Protein AF-A0A813H6W9-F1 (afdb_monomer)

pLDDT: mean 70.52, std 22.18, range [27.2, 98.0]

Structure (mmCIF, N/CA/C/O backbone):
data_AF-A0A813H6W9-F1
#
_entry.id   AF-A0A813H6W9-F1
#
loop_
_atom_site.group_PDB
_atom_site.id
_atom_site.type_symbol
_atom_site.label_atom_id
_atom_site.label_alt_id
_atom_site.label_comp_id
_atom_site.label_asym_id
_atom_site.label_entity_id
_atom_site.label_seq_id
_atom_site.pdbx_PDB_ins_code
_atom_site.Cartn_x
_atom_site.Cartn_y
_atom_site.Cartn_z
_atom_site.occupancy
_atom_site.B_iso_or_equiv
_atom_site.auth_seq_id
_atom_site.auth_comp_id
_atom_site.auth_asym_id
_atom_site.auth_atom_id
_atom_site.pdbx_PDB_model_num
ATOM 1 N N . MET A 1 1 ? -32.955 10.626 -37.057 1.00 53.78 1 MET A N 1
ATOM 2 C CA . MET A 1 1 ? -32.387 9.648 -36.099 1.00 53.78 1 MET A CA 1
ATOM 3 C C . MET A 1 1 ? -30.972 10.052 -35.644 1.00 53.78 1 MET A C 1
ATOM 5 O O . MET A 1 1 ? -30.089 9.213 -35.617 1.00 53.78 1 MET A O 1
ATOM 9 N N . ALA A 1 2 ? -30.735 11.324 -35.283 1.00 52.34 2 ALA A N 1
ATOM 10 C CA . ALA A 1 2 ? -29.393 11.828 -34.922 1.00 52.34 2 ALA A CA 1
ATOM 11 C C . ALA A 1 2 ? -29.284 12.352 -33.472 1.00 52.34 2 ALA A C 1
ATOM 13 O O . ALA A 1 2 ? -28.186 12.528 -32.961 1.00 52.34 2 ALA A O 1
ATOM 14 N N . GLN A 1 3 ? -30.414 12.547 -32.781 1.00 49.62 3 GLN A N 1
ATOM 15 C CA . GLN A 1 3 ? -30.449 13.150 -31.439 1.00 49.62 3 GLN A CA 1
ATOM 16 C C . GLN A 1 3 ? -30.154 12.157 -30.294 1.00 49.62 3 GLN A C 1
ATOM 18 O O . GLN A 1 3 ? -29.914 12.574 -29.169 1.00 49.62 3 GLN A O 1
ATOM 23 N N . GLN A 1 4 ? -30.198 10.847 -30.561 1.00 51.75 4 GLN A N 1
ATOM 24 C CA . GLN A 1 4 ? -30.126 9.792 -29.532 1.00 51.75 4 GLN A CA 1
ATOM 25 C C . GLN A 1 4 ? -28.698 9.260 -29.302 1.00 51.75 4 GLN A C 1
ATOM 27 O O . GLN A 1 4 ? -28.450 8.606 -28.299 1.00 51.75 4 GLN A O 1
ATOM 32 N N . VAL A 1 5 ? -27.749 9.561 -30.198 1.00 53.28 5 VAL A N 1
ATOM 33 C CA . VAL A 1 5 ? -26.360 9.058 -30.113 1.00 53.28 5 VAL A CA 1
ATOM 34 C C . VAL A 1 5 ? -25.465 9.988 -29.276 1.00 53.28 5 VAL A C 1
ATOM 36 O O . VAL A 1 5 ? -24.478 9.551 -28.689 1.00 53.28 5 VAL A O 1
ATOM 39 N N . LEU A 1 6 ? -25.829 11.273 -29.166 1.00 51.16 6 LEU A N 1
ATOM 40 C CA . LEU A 1 6 ? -25.035 12.276 -28.445 1.00 51.16 6 LEU A CA 1
ATOM 41 C C . LEU A 1 6 ? -25.165 12.164 -26.913 1.00 51.16 6 LEU A C 1
ATOM 43 O O . LEU A 1 6 ? -24.212 12.450 -26.193 1.00 51.16 6 LEU A O 1
ATOM 47 N N . ALA A 1 7 ? -26.317 11.711 -26.406 1.00 49.28 7 ALA A N 1
ATOM 48 C CA . ALA A 1 7 ? -26.580 11.613 -24.966 1.00 49.28 7 ALA A CA 1
ATOM 49 C C . ALA A 1 7 ? -25.835 10.444 -24.290 1.00 49.28 7 ALA A C 1
ATOM 51 O O . ALA A 1 7 ? -25.438 10.551 -23.131 1.00 49.28 7 ALA A O 1
ATOM 52 N N . THR A 1 8 ? -25.578 9.353 -25.017 1.00 50.06 8 THR A N 1
ATOM 53 C CA . THR A 1 8 ? -24.810 8.201 -24.514 1.00 50.06 8 THR A CA 1
ATOM 54 C C . THR A 1 8 ? -23.306 8.460 -24.450 1.00 50.06 8 THR A C 1
ATOM 56 O O . THR A 1 8 ? -22.623 7.843 -23.638 1.00 50.06 8 THR A O 1
ATOM 59 N N . LEU A 1 9 ? -22.782 9.393 -25.255 1.00 49.97 9 LEU A N 1
ATOM 60 C CA . LEU A 1 9 ? -21.361 9.754 -25.222 1.00 49.97 9 LEU A CA 1
ATOM 61 C C . LEU A 1 9 ? -21.025 10.647 -24.014 1.00 49.97 9 LEU A C 1
ATOM 63 O O . LEU A 1 9 ? -19.962 10.504 -23.421 1.00 49.97 9 LEU A O 1
ATOM 67 N N . ILE A 1 10 ? -21.947 11.530 -23.612 1.00 53.34 10 ILE A N 1
ATOM 68 C CA . ILE A 1 10 ? -21.742 12.477 -22.503 1.00 53.34 10 ILE A CA 1
ATOM 69 C C . ILE A 1 10 ? -21.843 11.779 -21.135 1.00 53.34 10 ILE A C 1
ATOM 71 O O . ILE A 1 10 ? -21.070 12.096 -20.236 1.00 53.34 10 ILE A O 1
ATOM 75 N N . LEU A 1 11 ? -22.712 10.772 -20.980 1.00 48.84 11 LEU A N 1
ATOM 76 C CA . LEU A 1 11 ? -22.833 10.027 -19.717 1.00 48.84 11 LEU A CA 1
ATOM 77 C C . LEU A 1 11 ? -21.626 9.104 -19.439 1.00 48.84 11 LEU A C 1
ATOM 79 O O . LEU A 1 11 ? -21.352 8.784 -18.286 1.00 48.84 11 LEU A O 1
ATOM 83 N N . ALA A 1 12 ? -20.865 8.718 -20.471 1.00 51.44 12 ALA A N 1
ATOM 84 C CA . ALA A 1 12 ? -19.649 7.909 -20.329 1.00 51.44 12 ALA A CA 1
ATOM 85 C C . ALA A 1 12 ? -18.413 8.723 -19.887 1.00 51.44 12 ALA A C 1
ATOM 87 O O . ALA A 1 12 ? -17.480 8.162 -19.317 1.00 51.44 12 ALA A O 1
ATOM 88 N N . LEU A 1 13 ? -18.408 10.044 -20.105 1.00 51.00 13 LEU A N 1
ATOM 89 C CA . LEU A 1 13 ? -17.307 10.944 -19.724 1.00 51.00 13 LEU A CA 1
ATOM 90 C C . LEU A 1 13 ? -17.347 11.376 -18.247 1.00 51.00 13 LEU A C 1
ATOM 92 O O . LEU A 1 13 ? -16.345 11.864 -17.731 1.00 51.00 13 LEU A O 1
ATOM 96 N N . CYS A 1 14 ? -18.471 11.176 -17.553 1.00 46.97 14 CYS A N 1
ATOM 97 C CA . CYS A 1 14 ? -18.624 11.533 -16.138 1.00 46.97 14 CYS A CA 1
ATOM 98 C C . CYS A 1 14 ? -18.367 10.364 -15.166 1.00 46.97 14 CYS A C 1
ATOM 100 O O . CYS A 1 14 ? -18.374 10.581 -13.957 1.00 46.97 14 CYS A O 1
ATOM 102 N N . LEU A 1 15 ? -18.148 9.137 -15.661 1.00 47.00 15 LEU A N 1
ATOM 103 C CA . LEU A 1 15 ? -18.024 7.924 -14.832 1.00 47.00 15 LEU A CA 1
ATOM 104 C C . LEU A 1 15 ? -16.578 7.495 -14.520 1.00 47.00 15 LEU A C 1
ATOM 106 O O . LEU A 1 15 ? -16.37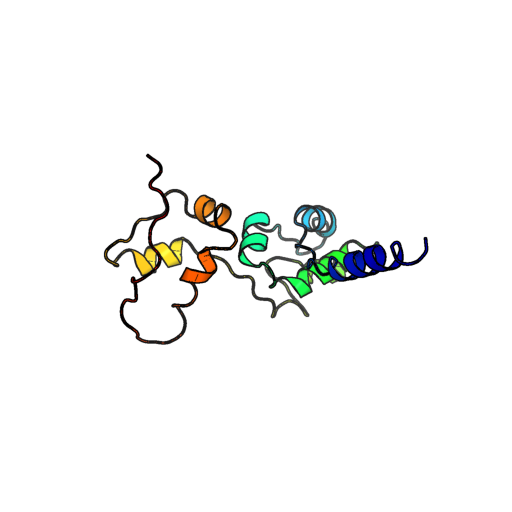5 6.508 -13.819 1.00 47.00 15 LEU A O 1
ATOM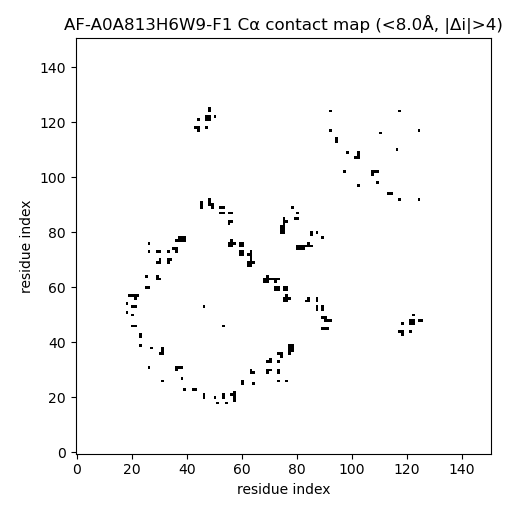 110 N N . SER A 1 16 ? -15.564 8.199 -15.025 1.00 45.75 16 SER A N 1
ATOM 111 C CA . SER A 1 16 ? -14.168 7.730 -14.997 1.00 45.75 16 SER A CA 1
ATOM 112 C C . SER A 1 16 ? -13.283 8.347 -13.909 1.00 45.75 16 SER A C 1
ATOM 114 O O . SER A 1 16 ? -12.085 8.086 -13.885 1.00 45.75 16 SER A O 1
ATOM 116 N N . TRP A 1 17 ? -13.846 9.093 -12.957 1.00 46.62 17 TRP A N 1
ATOM 117 C CA . TRP A 1 17 ? -13.102 9.595 -11.789 1.00 46.62 17 TRP A CA 1
ATOM 118 C C . TRP A 1 17 ? -13.216 8.649 -10.588 1.00 46.62 17 TRP A C 1
ATOM 120 O O . TRP A 1 17 ? -13.254 9.074 -9.435 1.00 46.62 17 TRP A O 1
ATOM 130 N N . ALA A 1 18 ? -13.270 7.342 -10.848 1.00 53.78 18 ALA A N 1
ATOM 131 C CA . ALA A 1 18 ? -12.949 6.373 -9.817 1.00 53.78 18 ALA A CA 1
ATOM 132 C C . ALA A 1 18 ? -11.442 6.486 -9.558 1.00 53.78 18 ALA A C 1
ATOM 134 O O . ALA A 1 18 ? -10.637 5.969 -10.332 1.00 53.78 18 ALA A O 1
ATOM 135 N N . SER A 1 19 ? -11.057 7.216 -8.508 1.00 58.97 19 SER A N 1
ATOM 136 C CA . SER A 1 19 ? -9.684 7.242 -8.003 1.00 58.97 19 SER A CA 1
ATOM 137 C C . SER A 1 19 ? -9.180 5.801 -7.904 1.00 58.97 19 SER A C 1
ATOM 139 O O . SER A 1 19 ? -9.760 5.002 -7.167 1.00 58.97 19 SER A O 1
ATOM 141 N N . ALA A 1 20 ? -8.161 5.444 -8.691 1.00 73.69 20 ALA A N 1
ATOM 142 C CA . ALA A 1 20 ? -7.659 4.074 -8.728 1.00 73.69 20 ALA A CA 1
ATOM 143 C C . ALA A 1 20 ? -7.233 3.648 -7.316 1.00 73.69 20 ALA A C 1
ATOM 145 O O . ALA A 1 20 ? -6.503 4.375 -6.653 1.00 73.69 20 ALA A O 1
ATOM 146 N N . ALA A 1 21 ? -7.696 2.494 -6.838 1.00 86.31 21 ALA A N 1
ATOM 147 C CA . ALA A 1 21 ? -7.253 1.966 -5.552 1.00 86.31 21 ALA A CA 1
ATOM 148 C C . ALA A 1 21 ? -5.782 1.521 -5.630 1.00 86.31 21 ALA A C 1
ATOM 150 O O . ALA A 1 21 ? -5.313 1.064 -6.676 1.00 86.31 21 ALA A O 1
ATOM 151 N N . PHE A 1 22 ? -5.053 1.625 -4.517 1.00 92.38 22 PHE A N 1
ATOM 152 C CA . PHE A 1 22 ? -3.682 1.125 -4.437 1.00 92.38 22 PHE A CA 1
ATOM 153 C C . PHE A 1 22 ? -3.654 -0.397 -4.648 1.00 92.38 22 PHE A C 1
ATOM 155 O O . PHE A 1 22 ? -4.411 -1.138 -4.020 1.00 92.38 22 PHE A O 1
ATOM 162 N N . ASN A 1 23 ? -2.791 -0.871 -5.550 1.00 95.19 23 ASN A N 1
ATOM 163 C CA . ASN A 1 23 ? -2.770 -2.270 -5.971 1.00 95.19 23 ASN A CA 1
ATOM 164 C C . ASN A 1 23 ? -1.683 -3.061 -5.227 1.00 95.19 23 ASN A C 1
ATOM 166 O O . ASN A 1 23 ? -0.507 -3.033 -5.588 1.00 95.19 23 ASN A O 1
ATOM 170 N N . CYS A 1 24 ? -2.105 -3.822 -4.218 1.00 94.19 24 CYS A N 1
ATOM 171 C CA . CYS A 1 24 ? -1.233 -4.653 -3.387 1.00 94.19 24 CYS A CA 1
ATOM 1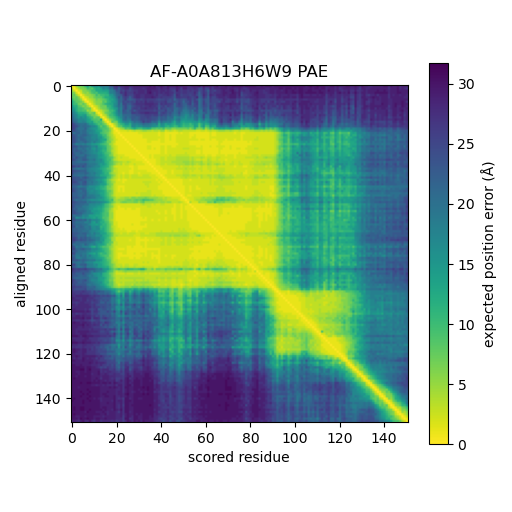72 C C . CYS A 1 24 ? -0.403 -5.672 -4.182 1.00 94.19 24 CYS A C 1
ATOM 174 O O . CYS A 1 24 ? 0.786 -5.849 -3.916 1.00 94.19 24 CYS A O 1
ATOM 176 N N . SER A 1 25 ? -1.010 -6.324 -5.179 1.00 97.12 25 SER A N 1
ATOM 177 C CA . SER A 1 25 ? -0.322 -7.323 -6.004 1.00 97.12 25 SER A CA 1
ATOM 178 C C . SER A 1 25 ? 0.721 -6.677 -6.914 1.00 97.12 25 SER A C 1
ATOM 180 O O . SER A 1 25 ? 1.805 -7.230 -7.114 1.00 97.12 25 SER A O 1
ATOM 182 N N . LEU A 1 26 ? 0.408 -5.501 -7.461 1.00 97.19 26 LEU A N 1
ATOM 183 C CA . LEU A 1 26 ? 1.341 -4.732 -8.276 1.00 97.19 26 LEU A CA 1
ATOM 184 C C . LEU A 1 26 ? 2.522 -4.249 -7.433 1.00 97.19 26 LEU A C 1
ATOM 186 O O . LEU A 1 26 ? 3.658 -4.396 -7.867 1.00 97.19 26 LEU A O 1
ATOM 190 N N . TYR A 1 27 ? 2.276 -3.746 -6.219 1.00 97.50 27 TYR A N 1
ATOM 191 C CA . TYR A 1 27 ? 3.346 -3.338 -5.306 1.00 97.50 27 TYR A CA 1
ATOM 192 C C . TYR A 1 27 ? 4.285 -4.499 -4.980 1.00 97.50 27 TYR A C 1
ATOM 194 O O . TYR A 1 27 ? 5.494 -4.370 -5.154 1.00 97.50 27 TYR A O 1
ATOM 202 N N . ALA A 1 28 ? 3.739 -5.653 -4.584 1.00 97.25 28 ALA A N 1
ATOM 203 C CA . ALA A 1 28 ? 4.549 -6.824 -4.264 1.00 97.25 28 ALA A CA 1
ATOM 204 C C . ALA A 1 28 ? 5.394 -7.279 -5.465 1.00 97.25 28 ALA A C 1
ATOM 206 O O . ALA A 1 28 ? 6.604 -7.423 -5.339 1.00 97.25 28 ALA A O 1
ATOM 207 N N . SER A 1 29 ? 4.778 -7.448 -6.639 1.00 97.88 29 SER A N 1
ATOM 208 C CA . SER A 1 29 ? 5.484 -7.922 -7.841 1.00 97.88 29 SER A CA 1
ATOM 209 C C . SER A 1 29 ? 6.503 -6.923 -8.400 1.00 97.88 29 SER A C 1
ATOM 211 O O . SER A 1 29 ? 7.547 -7.337 -8.895 1.00 97.88 29 SER A O 1
ATOM 213 N N . THR A 1 30 ? 6.228 -5.621 -8.305 1.00 98.00 30 THR A N 1
ATOM 214 C CA . THR A 1 30 ? 7.112 -4.564 -8.823 1.00 98.00 30 THR A CA 1
ATOM 215 C C . THR A 1 30 ? 8.285 -4.301 -7.883 1.00 98.00 30 THR A C 1
ATOM 217 O O . THR A 1 30 ? 9.408 -4.089 -8.334 1.00 98.00 30 THR A O 1
ATOM 220 N N . CYS A 1 31 ? 8.036 -4.302 -6.571 1.00 98.00 31 CYS A N 1
ATOM 221 C CA . CYS A 1 31 ? 8.977 -3.759 -5.599 1.00 98.00 31 CYS A CA 1
ATOM 222 C C . CYS A 1 31 ? 9.752 -4.813 -4.806 1.00 98.00 31 CYS A C 1
ATOM 224 O O . CYS A 1 31 ? 10.772 -4.452 -4.224 1.00 98.00 31 CYS A O 1
ATOM 226 N N . SER A 1 32 ? 9.360 -6.096 -4.800 1.00 97.12 32 SER A N 1
ATOM 227 C CA . SER A 1 32 ? 10.002 -7.123 -3.957 1.00 97.12 32 SER A CA 1
ATOM 228 C C . SER A 1 32 ? 11.498 -7.335 -4.209 1.00 97.12 32 SER A C 1
ATOM 230 O O . SER A 1 32 ? 12.187 -7.879 -3.353 1.00 97.12 32 SER A O 1
ATOM 232 N N . GLY A 1 33 ? 12.002 -6.934 -5.380 1.00 95.69 33 GLY A N 1
ATOM 233 C CA . GLY A 1 33 ? 13.423 -7.001 -5.739 1.00 95.69 33 GLY A CA 1
ATOM 234 C C . GLY A 1 33 ? 14.221 -5.723 -5.456 1.00 95.69 33 GLY A C 1
ATOM 235 O O . GLY A 1 33 ? 15.415 -5.685 -5.742 1.00 95.69 33 GLY A O 1
ATOM 236 N N . THR A 1 34 ? 13.584 -4.669 -4.942 1.00 95.62 34 THR A N 1
ATOM 237 C CA . THR A 1 34 ? 14.236 -3.378 -4.677 1.00 95.62 34 THR A CA 1
ATOM 238 C C . THR A 1 34 ? 14.831 -3.329 -3.271 1.00 95.62 34 THR A C 1
ATOM 240 O O . THR A 1 34 ? 14.284 -3.888 -2.318 1.00 95.62 34 THR A O 1
ATOM 243 N N . THR A 1 35 ? 15.961 -2.638 -3.119 1.00 93.06 35 THR A N 1
ATOM 244 C CA . THR A 1 35 ? 16.561 -2.388 -1.803 1.00 93.06 35 THR A CA 1
ATOM 245 C C . THR A 1 35 ? 15.601 -1.579 -0.932 1.00 93.06 35 THR A C 1
ATOM 247 O O . THR A 1 35 ? 15.102 -0.542 -1.359 1.00 93.06 35 THR A O 1
ATOM 250 N N . GLY A 1 36 ? 15.365 -2.035 0.300 1.00 87.25 36 GLY A N 1
ATOM 251 C CA . GLY A 1 36 ? 14.454 -1.369 1.237 1.00 87.25 36 GLY A CA 1
ATOM 252 C C . GLY A 1 36 ? 12.979 -1.740 1.061 1.00 87.25 36 GLY A C 1
ATOM 253 O O . GLY A 1 36 ? 12.128 -1.178 1.747 1.00 87.25 36 GLY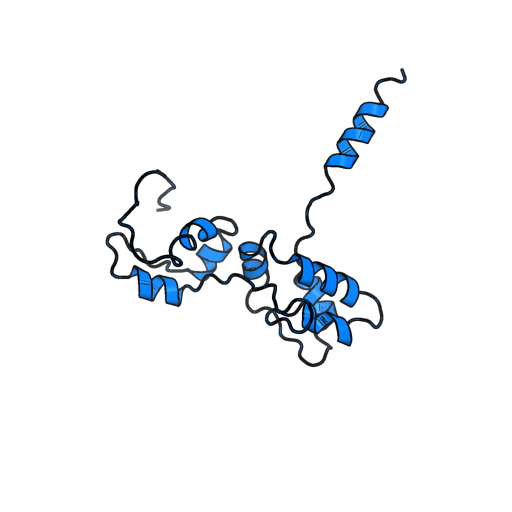 A O 1
ATOM 254 N N . TYR A 1 37 ? 12.658 -2.700 0.186 1.00 94.69 37 TYR A N 1
ATOM 255 C CA . TYR A 1 37 ? 11.307 -3.243 0.096 1.00 94.69 37 TYR A CA 1
ATOM 256 C C . TYR A 1 37 ? 10.832 -3.801 1.438 1.00 94.69 37 TYR A C 1
ATOM 258 O O . TYR A 1 37 ? 11.488 -4.643 2.051 1.00 94.69 37 TYR A O 1
ATOM 266 N N . THR A 1 38 ? 9.640 -3.372 1.843 1.00 92.38 38 THR A N 1
ATOM 267 C CA . THR A 1 38 ? 8.901 -3.951 2.962 1.00 92.38 38 THR A CA 1
ATOM 268 C C . THR A 1 38 ? 7.488 -4.242 2.487 1.00 92.38 38 THR A C 1
ATOM 270 O O . THR A 1 38 ? 6.795 -3.353 1.994 1.00 92.38 38 THR A O 1
ATOM 273 N N . ALA A 1 39 ? 7.054 -5.495 2.617 1.00 89.69 39 ALA A N 1
ATOM 274 C CA . ALA A 1 39 ? 5.677 -5.855 2.314 1.00 89.69 39 ALA A CA 1
ATOM 275 C C . ALA A 1 39 ? 4.722 -5.128 3.272 1.00 89.69 39 ALA A C 1
ATOM 277 O O . ALA A 1 39 ? 5.012 -4.996 4.461 1.00 89.69 39 ALA A O 1
ATOM 278 N N . TYR A 1 40 ? 3.566 -4.699 2.767 1.00 86.31 40 TYR A N 1
ATOM 279 C CA . TYR A 1 40 ? 2.500 -4.210 3.637 1.00 86.31 40 TYR A CA 1
ATOM 280 C C . TYR A 1 40 ? 2.000 -5.360 4.516 1.00 86.31 40 TYR A C 1
ATOM 282 O O . TYR A 1 40 ? 1.610 -6.400 3.98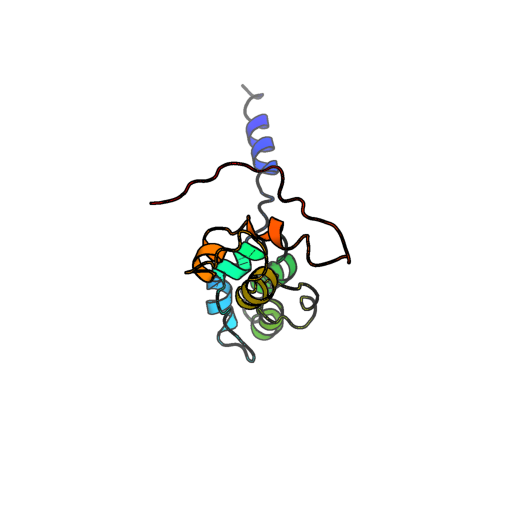3 1.00 86.31 40 TYR A O 1
ATOM 290 N N . SER A 1 41 ? 1.962 -5.163 5.835 1.00 82.50 41 SER A N 1
ATOM 291 C CA . SER A 1 41 ? 1.587 -6.211 6.799 1.00 82.50 41 SER A CA 1
ATOM 292 C C . SER A 1 41 ? 0.168 -6.741 6.558 1.00 82.50 41 SER A C 1
ATOM 294 O O . SER A 1 41 ? -0.058 -7.946 6.591 1.00 82.50 41 SER A O 1
ATOM 296 N N . SER A 1 42 ? -0.757 -5.824 6.250 1.00 79.00 42 SER A N 1
ATOM 297 C CA . SER A 1 42 ? -2.154 -6.096 5.893 1.00 79.00 42 SER A CA 1
ATOM 298 C C . SER A 1 42 ? -2.586 -5.141 4.782 1.00 79.00 42 SER A C 1
ATOM 300 O O . SER A 1 42 ? -3.286 -4.159 5.016 1.00 79.00 42 SER A O 1
ATOM 302 N N . CYS A 1 43 ? -2.105 -5.372 3.558 1.00 84.50 43 CYS A N 1
ATOM 303 C CA . CYS A 1 43 ? -2.280 -4.406 2.469 1.00 84.50 43 CYS A CA 1
ATOM 304 C C . CYS A 1 43 ? -3.751 -4.067 2.179 1.00 84.50 43 CYS A C 1
ATOM 306 O O . CYS A 1 43 ? -4.086 -2.893 2.051 1.00 84.50 43 CYS A O 1
ATOM 308 N N . SER A 1 44 ? -4.635 -5.068 2.123 1.00 80.19 44 SER A N 1
ATOM 309 C CA . SER A 1 44 ? -6.074 -4.863 1.898 1.00 80.19 44 SER A CA 1
ATOM 310 C C . SER A 1 44 ? -6.691 -3.926 2.933 1.00 80.19 44 SER A C 1
ATOM 312 O O . SER A 1 44 ? -7.397 -2.987 2.570 1.00 80.19 44 SER A O 1
ATOM 314 N N . ASP A 1 45 ? -6.369 -4.146 4.206 1.00 74.19 45 ASP A N 1
ATOM 315 C CA . ASP A 1 45 ? -6.935 -3.403 5.332 1.00 74.19 45 ASP A CA 1
ATOM 316 C C . ASP A 1 45 ? -6.392 -1.974 5.362 1.00 74.19 45 ASP A C 1
ATOM 318 O O . ASP A 1 45 ? -7.130 -1.021 5.606 1.00 74.19 45 ASP A O 1
ATOM 322 N N . THR A 1 46 ? -5.112 -1.805 5.026 1.00 79.50 46 THR A N 1
ATOM 323 C CA . THR A 1 46 ? -4.495 -0.487 4.881 1.00 79.50 46 THR A CA 1
ATOM 324 C C . THR A 1 46 ? -5.145 0.313 3.755 1.00 79.50 46 THR A C 1
ATOM 326 O O . THR A 1 46 ? -5.465 1.484 3.953 1.00 79.50 46 THR A O 1
ATOM 329 N N . VAL A 1 47 ? -5.388 -0.297 2.590 1.00 82.88 47 VAL A N 1
ATOM 330 C CA . VAL A 1 47 ? -6.069 0.379 1.472 1.00 82.88 47 VAL A CA 1
ATOM 331 C C . VAL A 1 47 ? -7.507 0.738 1.846 1.00 82.88 47 VAL A C 1
ATOM 333 O O . VAL A 1 47 ? -7.942 1.862 1.600 1.00 82.88 47 VAL A O 1
ATOM 336 N N . ALA A 1 48 ? -8.218 -0.179 2.502 1.00 75.62 48 ALA A N 1
ATOM 337 C CA . ALA A 1 48 ? -9.563 0.032 3.026 1.00 75.62 48 ALA A CA 1
ATOM 338 C C . ALA A 1 48 ? -9.637 1.219 4.006 1.00 75.62 48 ALA A C 1
ATOM 340 O O . ALA A 1 48 ? -10.471 2.107 3.838 1.00 75.62 48 ALA A O 1
ATOM 341 N N . ALA A 1 49 ? -8.725 1.290 4.977 1.00 71.69 49 ALA A N 1
ATOM 342 C CA . ALA A 1 49 ? -8.670 2.370 5.965 1.00 71.69 49 ALA A CA 1
ATOM 343 C C . ALA A 1 49 ? -8.257 3.735 5.375 1.00 71.69 49 ALA A C 1
ATOM 345 O O . ALA A 1 49 ? -8.458 4.775 6.010 1.00 71.69 49 ALA A O 1
ATOM 346 N N . ASN A 1 50 ? -7.686 3.746 4.165 1.00 78.06 50 ASN A N 1
ATOM 347 C CA . ASN A 1 50 ? -7.135 4.928 3.501 1.00 78.06 50 ASN A CA 1
ATOM 348 C C . ASN A 1 50 ? -7.806 5.234 2.158 1.00 78.06 50 ASN A C 1
ATOM 350 O O . ASN A 1 50 ? -7.191 5.821 1.263 1.00 78.06 50 ASN A O 1
ATOM 354 N N . LEU A 1 51 ? -9.088 4.886 2.017 1.00 74.44 51 LEU A N 1
ATOM 355 C CA . LEU A 1 51 ? -9.880 5.256 0.846 1.00 74.44 51 LEU A CA 1
ATOM 356 C C . LEU A 1 51 ? -9.854 6.783 0.645 1.00 74.44 51 LEU A C 1
ATOM 358 O O . LEU A 1 51 ? -10.217 7.555 1.531 1.00 74.44 51 LEU A O 1
ATOM 362 N N . GLY A 1 52 ? -9.362 7.213 -0.520 1.00 74.69 52 GLY A N 1
ATOM 363 C CA . GLY A 1 52 ? -9.162 8.627 -0.863 1.00 74.69 52 GLY A CA 1
ATOM 364 C C . GLY A 1 52 ? -7.882 9.282 -0.316 1.00 74.69 52 GLY A C 1
ATOM 365 O O . GLY A 1 52 ? -7.671 10.459 -0.581 1.00 74.69 52 GLY A O 1
ATOM 366 N N . GLY A 1 53 ? -7.025 8.553 0.413 1.00 80.00 53 GLY A N 1
ATOM 367 C CA . GLY A 1 53 ? -5.829 9.083 1.090 1.00 80.00 53 GLY A CA 1
ATOM 368 C C . GLY A 1 53 ? -4.487 8.481 0.657 1.00 80.00 53 GLY A C 1
ATOM 369 O O . GLY A 1 53 ? -3.512 8.664 1.372 1.00 80.00 53 GLY A O 1
ATOM 370 N N . MET A 1 54 ? -4.433 7.745 -0.462 1.00 90.56 54 MET A N 1
ATOM 371 C CA . MET A 1 54 ? -3.209 7.084 -0.965 1.00 90.56 54 MET A CA 1
ATOM 372 C C . MET A 1 54 ? -2.743 7.597 -2.341 1.00 90.56 54 MET A C 1
ATOM 374 O O . MET A 1 54 ? -2.076 6.876 -3.086 1.00 90.56 54 MET A O 1
ATOM 378 N N . ALA A 1 55 ? -3.178 8.789 -2.755 1.00 92.50 55 ALA A N 1
ATOM 379 C CA . ALA A 1 55 ? -3.014 9.265 -4.129 1.00 92.50 55 ALA A CA 1
ATOM 380 C C . ALA A 1 55 ? -1.539 9.352 -4.562 1.00 92.50 55 ALA A C 1
ATOM 382 O O . ALA A 1 55 ? -1.208 8.960 -5.684 1.00 92.50 55 ALA A O 1
ATOM 383 N N . CYS A 1 56 ? -0.651 9.806 -3.674 1.00 95.38 56 CYS A N 1
ATOM 384 C CA . CYS A 1 56 ? 0.783 9.886 -3.939 1.00 95.38 56 CYS A CA 1
ATOM 385 C C . CYS A 1 56 ? 1.374 8.487 -4.137 1.00 95.38 56 CYS A C 1
ATOM 387 O O . CYS A 1 56 ? 2.030 8.216 -5.146 1.00 95.38 56 CYS A O 1
ATOM 389 N N . ARG A 1 57 ? 1.067 7.556 -3.226 1.00 96.25 57 ARG A N 1
ATOM 390 C CA . ARG A 1 57 ? 1.540 6.165 -3.300 1.00 96.25 57 ARG A CA 1
ATOM 391 C C . ARG A 1 57 ? 1.020 5.443 -4.540 1.00 96.25 57 ARG A C 1
ATOM 393 O O . ARG A 1 57 ? 1.776 4.712 -5.174 1.00 96.25 57 ARG A O 1
ATOM 400 N N . ILE A 1 58 ? -0.245 5.658 -4.911 1.00 95.94 58 ILE A N 1
ATOM 401 C CA . ILE A 1 58 ? -0.857 5.098 -6.127 1.00 95.94 58 ILE A CA 1
ATOM 402 C C . ILE A 1 58 ? -0.105 5.577 -7.369 1.00 95.94 58 ILE A C 1
ATOM 404 O O . ILE A 1 58 ? 0.266 4.762 -8.215 1.00 95.94 58 ILE A O 1
ATOM 408 N N . TYR A 1 59 ? 0.153 6.884 -7.465 1.00 95.94 59 TYR A N 1
ATOM 409 C CA . TYR A 1 59 ? 0.901 7.459 -8.579 1.00 95.94 59 TYR A CA 1
ATOM 410 C C . TYR A 1 59 ? 2.313 6.870 -8.670 1.00 95.94 59 TYR A C 1
ATOM 412 O O . TYR A 1 59 ? 2.703 6.356 -9.719 1.00 95.94 59 TYR A O 1
ATOM 420 N N . HIS A 1 60 ? 3.063 6.879 -7.565 1.00 97.44 60 HIS A N 1
ATOM 421 C CA . HIS A 1 60 ? 4.436 6.377 -7.559 1.00 97.44 60 HIS A CA 1
ATOM 422 C C . HIS A 1 60 ? 4.518 4.871 -7.819 1.00 97.44 60 HIS A C 1
ATOM 424 O O . HIS A 1 60 ? 5.439 4.435 -8.504 1.00 97.44 60 HIS A O 1
ATOM 430 N N . LEU A 1 61 ? 3.536 4.082 -7.376 1.00 97.38 61 LEU A N 1
ATOM 431 C CA . LEU A 1 61 ? 3.440 2.675 -7.757 1.00 97.38 61 LEU A CA 1
ATOM 432 C C . LEU A 1 61 ? 3.231 2.504 -9.271 1.00 97.38 61 LEU A C 1
ATOM 434 O O . LEU A 1 61 ? 3.858 1.643 -9.885 1.00 97.38 61 LEU A O 1
ATOM 438 N N . GLY A 1 62 ? 2.388 3.338 -9.885 1.00 97.12 62 GLY A N 1
ATOM 439 C CA . GLY A 1 62 ? 2.188 3.336 -11.335 1.00 97.12 62 GLY A CA 1
ATOM 440 C C . GLY A 1 62 ? 3.476 3.626 -12.110 1.00 97.12 62 GLY A C 1
ATOM 441 O O . GLY A 1 62 ? 3.774 2.936 -13.082 1.00 97.12 62 GLY A O 1
ATOM 442 N N . VAL A 1 63 ? 4.276 4.593 -11.647 1.00 97.62 63 VAL A N 1
ATOM 443 C CA . VAL A 1 63 ? 5.577 4.906 -12.262 1.00 97.62 63 VAL A CA 1
ATOM 444 C C . VAL A 1 63 ? 6.598 3.793 -12.017 1.00 97.62 63 VAL A C 1
ATOM 446 O O . VAL A 1 63 ? 7.330 3.433 -12.935 1.00 97.62 63 VAL A O 1
ATOM 449 N N . ALA A 1 64 ? 6.619 3.201 -10.818 1.00 97.69 64 ALA A N 1
ATOM 450 C CA . ALA A 1 64 ? 7.508 2.088 -10.479 1.00 97.69 64 ALA A CA 1
ATOM 451 C C . ALA A 1 64 ? 7.293 0.864 -11.382 1.00 97.69 64 ALA A C 1
ATOM 453 O O . ALA A 1 64 ? 8.253 0.168 -11.706 1.00 97.69 64 ALA A O 1
ATOM 454 N N . ALA A 1 65 ? 6.048 0.614 -11.801 1.00 97.62 65 ALA A N 1
ATOM 455 C CA . ALA A 1 65 ? 5.695 -0.490 -12.692 1.00 97.62 65 ALA A CA 1
ATOM 456 C C . ALA A 1 65 ? 6.220 -0.308 -14.130 1.00 97.62 65 ALA A C 1
ATOM 458 O O . ALA A 1 65 ? 6.198 -1.251 -14.924 1.00 97.62 65 ALA A O 1
ATOM 459 N N . MET A 1 66 ? 6.700 0.886 -14.488 1.00 97.31 66 MET A N 1
ATOM 460 C CA . MET A 1 66 ? 7.372 1.127 -15.761 1.00 97.31 66 MET A CA 1
ATOM 461 C C . MET A 1 66 ? 8.805 0.577 -15.723 1.00 97.31 66 MET A C 1
ATOM 463 O O . MET A 1 66 ? 9.499 0.643 -14.707 1.00 97.31 66 MET A O 1
ATOM 467 N N . ALA A 1 67 ? 9.272 0.048 -16.856 1.00 94.44 67 ALA A N 1
ATOM 468 C CA . ALA A 1 67 ? 10.586 -0.582 -16.951 1.00 94.44 67 ALA A CA 1
ATOM 469 C C . ALA A 1 67 ? 11.716 0.364 -16.500 1.00 94.44 67 ALA A C 1
ATOM 471 O O . ALA A 1 67 ? 11.855 1.467 -17.020 1.00 94.44 67 ALA A O 1
ATOM 472 N N . GLY A 1 68 ? 12.535 -0.098 -15.549 1.00 95.19 68 GLY A N 1
ATOM 473 C CA . GLY A 1 68 ? 13.698 0.635 -15.034 1.00 95.19 68 GLY A CA 1
ATOM 474 C C . GLY A 1 68 ? 13.423 1.599 -13.875 1.00 95.19 68 GLY A C 1
ATOM 475 O O . GLY A 1 68 ? 14.378 2.087 -13.284 1.00 95.19 68 GLY A O 1
ATOM 476 N N . ASN A 1 69 ? 12.162 1.825 -13.492 1.00 97.25 69 ASN A N 1
ATOM 477 C CA . ASN A 1 69 ? 11.806 2.851 -12.500 1.00 97.25 69 ASN A CA 1
ATOM 478 C C . ASN A 1 69 ? 11.585 2.318 -11.075 1.00 97.25 69 ASN A C 1
ATOM 480 O O . ASN A 1 69 ? 11.442 3.106 -10.139 1.00 97.25 69 ASN A O 1
ATOM 484 N N . ALA A 1 70 ? 11.555 0.996 -10.884 1.00 97.31 70 ALA A N 1
ATOM 485 C CA . ALA A 1 70 ? 11.208 0.389 -9.599 1.00 97.31 70 ALA A CA 1
ATOM 486 C C . ALA A 1 70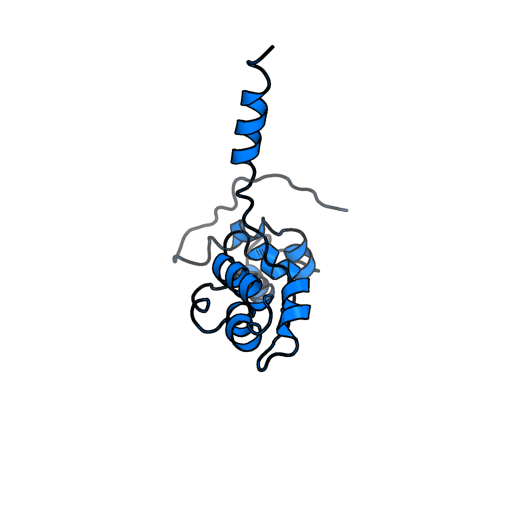 ? 12.087 0.897 -8.440 1.00 97.31 70 ALA A C 1
ATOM 488 O O . ALA A 1 70 ? 11.559 1.304 -7.410 1.00 97.31 70 ALA A O 1
ATOM 489 N N . THR A 1 71 ? 13.411 0.942 -8.616 1.00 96.50 71 THR A N 1
ATOM 490 C CA . THR A 1 71 ? 14.354 1.333 -7.552 1.00 96.50 71 THR A CA 1
ATOM 491 C C . THR A 1 71 ? 14.098 2.738 -7.004 1.00 96.50 71 THR A C 1
ATOM 493 O O . THR A 1 71 ? 14.200 2.944 -5.799 1.00 96.50 71 THR A O 1
ATOM 496 N N . GLU A 1 72 ? 13.756 3.697 -7.864 1.00 96.19 72 GLU A N 1
ATOM 497 C CA . GLU A 1 72 ? 13.545 5.091 -7.459 1.00 96.19 72 GLU A CA 1
ATOM 498 C C . GLU A 1 72 ? 12.137 5.319 -6.896 1.00 96.19 72 GLU A C 1
ATOM 500 O O . GLU A 1 72 ? 11.963 6.072 -5.944 1.00 96.19 72 GLU A O 1
ATOM 505 N N . HIS A 1 73 ? 11.124 4.626 -7.426 1.00 97.19 73 HIS A N 1
ATOM 506 C CA . HIS A 1 73 ? 9.728 4.924 -7.100 1.00 97.19 73 HIS A CA 1
ATOM 507 C C . HIS A 1 73 ? 9.102 4.004 -6.041 1.00 97.19 73 HIS A C 1
ATOM 509 O O . HIS A 1 73 ? 8.185 4.429 -5.333 1.00 97.19 73 HIS A O 1
ATOM 515 N N . CYS A 1 74 ? 9.592 2.773 -5.870 1.00 97.44 74 CYS A N 1
ATOM 516 C CA . CYS A 1 74 ? 9.086 1.849 -4.849 1.00 97.44 74 CYS A CA 1
ATOM 517 C C . CYS A 1 74 ? 9.177 2.380 -3.402 1.00 97.44 74 CYS A C 1
ATOM 519 O O . CYS A 1 74 ? 8.214 2.170 -2.656 1.00 97.44 74 CYS A O 1
ATOM 521 N N . PRO A 1 75 ? 10.233 3.113 -2.986 1.00 96.94 75 PRO A N 1
ATOM 522 C CA . PRO A 1 75 ? 10.305 3.709 -1.646 1.00 96.94 75 PRO A CA 1
ATOM 523 C C . PRO A 1 75 ? 9.195 4.726 -1.344 1.00 96.94 75 PRO A C 1
ATOM 525 O O . PRO A 1 75 ? 8.887 4.973 -0.180 1.00 96.94 75 PRO A O 1
ATOM 528 N N . HIS A 1 76 ? 8.581 5.315 -2.372 1.00 95.88 76 HIS A N 1
ATOM 529 C CA . HIS A 1 76 ? 7.488 6.284 -2.231 1.00 95.88 76 HIS A CA 1
ATOM 530 C C . HIS A 1 76 ? 6.113 5.606 -2.147 1.00 95.88 76 HIS A C 1
ATOM 532 O O . HIS A 1 76 ? 5.162 6.183 -1.629 1.00 95.88 76 HIS A O 1
ATOM 538 N N . ALA A 1 77 ? 6.007 4.368 -2.636 1.00 95.75 77 ALA A N 1
ATOM 539 C CA . ALA A 1 77 ? 4.801 3.547 -2.549 1.00 95.75 77 ALA A CA 1
ATOM 540 C C . ALA A 1 77 ? 4.765 2.648 -1.292 1.00 95.75 77 ALA A C 1
ATOM 542 O O . ALA A 1 77 ? 3.707 2.111 -0.951 1.00 95.75 77 ALA A O 1
ATOM 543 N N . ALA A 1 78 ? 5.900 2.465 -0.610 1.00 94.25 78 ALA A N 1
ATOM 544 C CA . ALA A 1 78 ? 6.053 1.601 0.566 1.00 94.25 78 ALA A CA 1
ATOM 545 C C . ALA A 1 78 ? 5.225 2.066 1.763 1.00 94.25 78 ALA A C 1
ATOM 547 O O . ALA A 1 78 ? 5.047 3.261 1.914 1.00 94.25 78 ALA A O 1
ATOM 548 N N . GLN A 1 79 ? 4.757 1.155 2.629 1.00 90.25 79 GLN A N 1
ATOM 549 C CA . GLN A 1 79 ? 3.905 1.483 3.789 1.00 90.25 79 GLN A CA 1
ATOM 550 C C . GLN A 1 79 ? 4.496 2.612 4.649 1.00 90.25 79 GLN A C 1
ATOM 552 O O . GLN A 1 79 ? 3.818 3.607 4.911 1.00 90.25 79 GLN A O 1
ATOM 557 N N . ASP A 1 80 ? 5.777 2.499 4.986 1.00 88.88 80 ASP A N 1
ATOM 558 C CA . ASP A 1 80 ? 6.584 3.605 5.496 1.00 88.88 80 ASP A CA 1
ATOM 559 C C . ASP A 1 80 ? 7.247 4.321 4.307 1.00 88.88 80 ASP A C 1
ATOM 561 O O . ASP A 1 80 ? 8.291 3.898 3.808 1.00 88.88 80 ASP A O 1
ATOM 565 N N . ALA A 1 81 ? 6.561 5.327 3.755 1.00 90.44 81 ALA A N 1
ATOM 566 C CA . ALA A 1 81 ? 7.016 5.998 2.540 1.00 90.44 81 ALA A CA 1
ATOM 567 C C . ALA A 1 81 ? 8.088 7.038 2.858 1.00 90.44 81 ALA A C 1
ATOM 569 O O . ALA A 1 81 ? 7.959 7.835 3.784 1.00 90.44 81 ALA A O 1
ATOM 570 N N . THR A 1 82 ? 9.105 7.097 2.007 1.00 88.12 82 THR A N 1
ATOM 571 C CA . THR A 1 82 ? 10.124 8.157 2.026 1.00 88.12 82 THR A CA 1
ATOM 572 C C . THR A 1 82 ? 9.890 9.148 0.886 1.00 88.12 82 THR A C 1
ATOM 574 O O . THR A 1 82 ? 9.037 8.921 0.024 1.00 88.12 82 THR A O 1
ATOM 577 N N . GLY A 1 83 ? 10.658 10.244 0.836 1.00 79.12 83 GLY A N 1
ATOM 578 C CA . GLY A 1 83 ? 10.571 11.206 -0.272 1.00 79.12 83 GLY A CA 1
ATOM 579 C C . GLY A 1 83 ? 9.166 11.806 -0.397 1.00 79.12 83 GLY A C 1
ATOM 580 O O . GLY A 1 83 ? 8.505 11.954 0.628 1.00 79.12 83 GLY A O 1
ATOM 581 N N . PRO A 1 84 ? 8.669 12.185 -1.591 1.00 93.50 84 PRO A N 1
ATOM 582 C CA . PRO A 1 84 ? 7.544 13.117 -1.687 1.00 93.50 84 PRO A CA 1
ATOM 583 C C . PRO A 1 84 ? 6.246 12.611 -1.042 1.00 93.50 84 PRO A C 1
ATOM 585 O O . PRO A 1 84 ? 5.414 13.430 -0.665 1.00 93.50 84 PRO A O 1
ATOM 588 N N . CYS A 1 85 ? 6.083 11.295 -0.861 1.00 93.88 85 CYS A N 1
ATOM 589 C CA . CYS A 1 85 ? 4.900 10.712 -0.227 1.00 93.88 85 CYS A CA 1
ATOM 590 C C . CYS A 1 85 ? 5.019 10.522 1.295 1.00 93.88 85 CYS A C 1
ATOM 592 O O . CYS A 1 85 ? 4.091 9.992 1.901 1.00 93.88 85 CYS A O 1
ATOM 594 N N . ALA A 1 86 ? 6.109 10.952 1.941 1.00 89.75 86 ALA A N 1
ATOM 595 C CA . ALA A 1 86 ? 6.289 10.804 3.391 1.00 89.75 86 ALA A CA 1
ATOM 596 C C . ALA A 1 86 ? 5.221 11.551 4.217 1.00 89.75 86 ALA A C 1
ATOM 598 O O . ALA A 1 86 ? 4.914 11.168 5.342 1.00 89.75 86 ALA A O 1
ATOM 599 N N . THR A 1 87 ? 4.625 12.608 3.658 1.00 87.50 87 THR A N 1
ATOM 600 C CA . THR A 1 87 ? 3.528 13.362 4.289 1.00 87.50 87 THR A CA 1
ATOM 601 C C . THR A 1 87 ? 2.160 12.699 4.116 1.00 87.50 87 THR A C 1
ATOM 603 O O . THR A 1 87 ? 1.203 13.087 4.787 1.00 87.50 87 THR A O 1
ATOM 606 N N . GLU A 1 88 ? 2.049 11.684 3.253 1.00 86.69 88 GLU A N 1
ATOM 607 C CA . GLU A 1 88 ? 0.844 10.872 3.091 1.00 86.69 88 GLU A CA 1
ATOM 608 C C . GLU A 1 88 ? 0.788 9.825 4.210 1.00 86.69 88 GLU A C 1
ATOM 610 O O . GLU A 1 88 ? 1.144 8.657 4.031 1.00 86.69 88 GLU A O 1
ATOM 615 N N . VAL A 1 89 ? 0.391 10.273 5.402 1.00 81.62 89 VAL A N 1
ATOM 616 C CA . VAL A 1 89 ? 0.298 9.426 6.595 1.00 81.62 89 VAL A CA 1
ATOM 617 C C . VAL A 1 89 ? -0.864 8.448 6.441 1.00 81.62 89 VAL A C 1
ATOM 619 O O . VAL A 1 89 ? -2.026 8.851 6.349 1.00 81.62 89 VAL A O 1
ATOM 622 N N . LEU A 1 90 ? -0.551 7.152 6.446 1.00 81.12 90 LEU A N 1
ATOM 623 C CA . LEU A 1 90 ? -1.560 6.101 6.409 1.00 81.12 90 LEU A CA 1
ATOM 624 C C . LEU A 1 90 ? -2.251 5.989 7.768 1.00 81.12 90 LEU A C 1
ATOM 626 O O . LEU A 1 90 ? -1.616 5.845 8.810 1.00 81.12 90 LEU A O 1
ATOM 630 N N . LYS A 1 91 ? -3.578 6.013 7.745 1.00 72.94 91 LYS A N 1
ATOM 631 C CA . LYS A 1 91 ? -4.429 5.681 8.881 1.00 72.94 91 LYS A CA 1
ATOM 632 C C . LYS A 1 91 ? -4.289 4.193 9.170 1.00 72.94 91 LYS A C 1
ATOM 634 O O . LYS A 1 91 ? -4.558 3.364 8.301 1.00 72.94 91 LYS A O 1
ATOM 639 N N . SER A 1 92 ? -3.926 3.868 10.401 1.00 65.12 92 SER A N 1
ATOM 640 C CA . SER A 1 92 ? -4.042 2.530 10.972 1.00 65.12 92 SER A CA 1
ATOM 641 C C . SER A 1 92 ? -5.068 2.570 12.098 1.00 65.12 92 SER A C 1
ATOM 643 O O . SER A 1 92 ? -5.013 3.459 12.949 1.00 65.12 92 SER A O 1
ATOM 645 N N . PHE A 1 93 ? -6.000 1.619 12.128 1.00 65.25 93 PHE A N 1
ATOM 646 C CA . PHE A 1 93 ? -6.809 1.406 13.324 1.00 65.25 93 PHE A CA 1
ATOM 647 C C . PHE A 1 93 ? -6.017 0.531 14.290 1.00 65.25 93 PHE A C 1
ATOM 649 O O . PHE A 1 93 ? -5.776 -0.644 14.020 1.00 65.25 93 PHE A O 1
ATOM 656 N N . ASP A 1 94 ? -5.585 1.123 15.400 1.00 65.44 94 ASP A N 1
ATOM 657 C CA . ASP A 1 94 ? -4.847 0.408 16.431 1.00 65.44 94 ASP A CA 1
ATOM 658 C C . ASP A 1 94 ? -5.827 -0.224 17.427 1.00 65.44 94 ASP A C 1
ATOM 660 O O . ASP A 1 94 ? -6.391 0.426 18.309 1.00 65.44 94 ASP A O 1
ATOM 664 N N . CYS A 1 95 ? -6.018 -1.530 17.269 1.00 70.31 95 CYS A N 1
ATOM 665 C CA . CYS A 1 95 ? -6.840 -2.356 18.142 1.00 70.31 95 CYS A CA 1
ATOM 666 C C . CYS A 1 95 ? -6.402 -2.317 19.613 1.00 70.31 95 CYS A C 1
ATOM 668 O O . CYS A 1 95 ? -7.249 -2.373 20.506 1.00 70.31 95 CYS A O 1
ATOM 670 N N . SER A 1 96 ? -5.098 -2.213 19.877 1.00 68.69 96 SER A N 1
ATOM 671 C CA . SER A 1 96 ? -4.545 -2.173 21.230 1.00 68.69 96 SER A CA 1
ATOM 672 C C . SER A 1 96 ? -4.770 -0.806 21.870 1.00 68.69 96 SER A C 1
ATOM 674 O O . SER A 1 96 ? -5.198 -0.719 23.024 1.00 68.69 96 SER A O 1
ATOM 676 N N . LEU A 1 97 ? -4.558 0.274 21.114 1.00 64.25 97 LEU A N 1
ATOM 677 C CA . LEU A 1 97 ? -4.897 1.625 21.558 1.00 64.2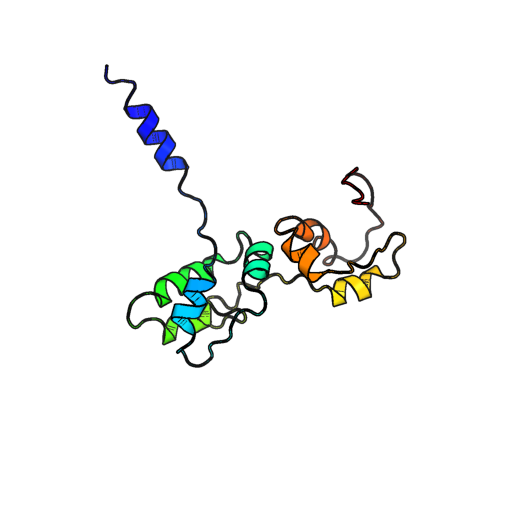5 97 LEU A CA 1
ATOM 678 C C . LEU A 1 97 ? -6.399 1.751 21.835 1.00 64.25 97 LEU A C 1
ATOM 680 O O . LEU A 1 97 ? -6.789 2.282 22.872 1.00 64.25 97 LEU A O 1
ATOM 684 N N . TYR A 1 98 ? -7.245 1.200 20.963 1.00 67.50 98 TYR A N 1
ATOM 685 C CA . TYR A 1 98 ? -8.690 1.167 21.173 1.00 67.50 98 TYR A CA 1
ATOM 686 C C . TYR A 1 98 ? -9.071 0.410 22.456 1.00 67.50 98 TYR A C 1
ATOM 688 O O . TYR A 1 98 ? -9.801 0.943 23.293 1.00 67.50 98 TYR A O 1
ATOM 696 N N . ALA A 1 99 ? -8.558 -0.808 22.649 1.00 72.69 99 ALA A N 1
ATOM 697 C CA . ALA A 1 99 ? -8.846 -1.610 23.836 1.00 72.69 99 ALA A CA 1
ATOM 698 C C . ALA A 1 99 ? -8.355 -0.931 25.126 1.00 72.69 99 ALA A C 1
ATOM 700 O O . ALA A 1 99 ? -9.110 -0.805 26.090 1.00 72.69 99 ALA A O 1
ATOM 701 N N . SER A 1 100 ? -7.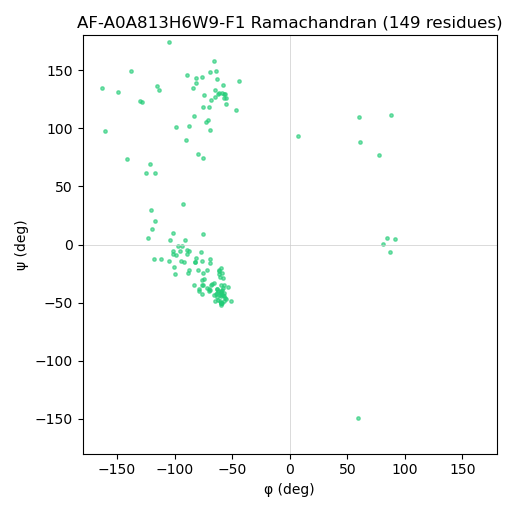113 -0.442 25.143 1.00 74.75 100 SER A N 1
ATOM 702 C CA . SER A 1 100 ? -6.537 0.245 26.308 1.00 74.75 100 SER A CA 1
ATOM 703 C C . SER A 1 100 ? -7.278 1.538 26.657 1.00 74.75 100 SER A C 1
ATOM 705 O O . SER A 1 100 ? -7.519 1.797 27.832 1.00 74.75 100 SER A O 1
ATOM 707 N N . THR A 1 101 ? -7.712 2.303 25.655 1.00 71.56 101 THR A N 1
ATOM 708 C CA . THR A 1 101 ? -8.386 3.591 25.859 1.00 71.56 101 THR A CA 1
ATOM 709 C C . THR A 1 101 ? -9.853 3.429 26.255 1.00 71.56 101 THR A C 1
ATOM 711 O O . THR A 1 101 ? -10.355 4.171 27.096 1.00 71.56 101 THR A O 1
ATOM 714 N N . CYS A 1 102 ? -10.561 2.458 25.670 1.00 74.75 102 CYS A N 1
ATOM 715 C CA . CYS A 1 102 ? -12.009 2.323 25.835 1.00 74.75 102 CYS A CA 1
ATOM 716 C C . CYS A 1 102 ? -12.440 1.237 26.832 1.00 74.75 102 CYS A C 1
ATOM 718 O O . CYS A 1 102 ? -13.623 1.182 27.158 1.00 74.75 102 CYS A O 1
ATOM 720 N N . SER A 1 103 ? -11.533 0.393 27.342 1.00 80.38 103 SER A N 1
ATOM 721 C CA . SER A 1 103 ? -11.876 -0.716 28.258 1.00 80.38 103 SER A CA 1
ATOM 722 C C . SER A 1 103 ? -12.577 -0.290 29.554 1.00 80.38 103 SER A C 1
ATOM 724 O O . SER A 1 103 ? -13.309 -1.087 30.137 1.00 80.38 103 SER A O 1
ATOM 726 N N . GLY A 1 104 ? -12.391 0.958 29.994 1.00 76.69 104 GLY A N 1
ATOM 727 C CA . GLY A 1 104 ? -13.057 1.524 31.172 1.00 76.69 104 GLY A CA 1
ATOM 728 C C . GLY A 1 104 ? -14.409 2.193 30.896 1.00 76.69 104 GLY A C 1
ATOM 729 O O . GLY A 1 104 ? -15.067 2.644 31.830 1.00 76.69 104 GLY A O 1
ATOM 730 N N . THR A 1 105 ? -14.835 2.303 29.635 1.00 77.44 105 THR A N 1
ATOM 731 C CA . THR A 1 105 ? -16.093 2.967 29.270 1.00 77.44 105 THR A CA 1
ATOM 732 C C . THR A 1 105 ? -17.277 2.008 29.403 1.00 77.44 105 THR A C 1
ATOM 734 O O . THR A 1 105 ? -17.239 0.874 28.923 1.00 77.44 105 THR A O 1
ATOM 737 N N . THR A 1 106 ? -18.374 2.463 30.014 1.00 75.31 106 THR A N 1
ATOM 738 C CA . THR A 1 106 ? -19.627 1.697 30.082 1.00 75.31 106 THR A CA 1
ATOM 739 C C . THR A 1 106 ? -20.117 1.340 28.675 1.00 75.31 106 THR A C 1
ATOM 741 O O . THR A 1 106 ? -20.275 2.217 27.830 1.00 75.31 106 THR A O 1
ATOM 744 N N . GLY A 1 107 ? -20.359 0.049 28.423 1.00 71.38 107 GLY A N 1
ATOM 745 C CA . GLY A 1 107 ? -20.747 -0.461 27.101 1.00 71.38 107 GLY A CA 1
ATOM 746 C C . GLY A 1 107 ? -19.576 -0.899 26.214 1.00 71.38 107 GLY A C 1
ATOM 747 O O . GLY A 1 107 ? -19.797 -1.287 25.067 1.00 71.38 107 GLY A O 1
ATOM 748 N N . TYR A 1 108 ? -18.340 -0.878 26.723 1.00 73.88 108 TYR A N 1
ATOM 749 C CA . TYR A 1 108 ? -17.205 -1.479 26.032 1.00 73.88 108 TYR A CA 1
ATOM 750 C C . TYR A 1 108 ? -17.430 -2.973 25.780 1.00 73.88 108 TYR A C 1
ATOM 752 O O . TYR A 1 108 ? -17.751 -3.739 26.687 1.00 73.88 108 TYR A O 1
ATOM 760 N N . THR A 1 109 ? -17.212 -3.385 24.534 1.00 71.50 109 THR A N 1
ATOM 761 C CA . THR A 1 109 ? -17.082 -4.787 24.141 1.00 71.50 109 THR A CA 1
ATOM 762 C C . THR A 1 109 ? -15.794 -4.909 23.345 1.00 71.50 109 THR A C 1
ATOM 764 O O . THR A 1 109 ? -15.607 -4.202 22.353 1.00 71.50 109 THR A O 1
ATOM 767 N N . ALA A 1 110 ? -14.893 -5.781 23.795 1.00 66.50 110 ALA A N 1
ATOM 768 C CA . ALA A 1 110 ? -13.689 -6.087 23.042 1.00 66.50 110 ALA A CA 1
ATOM 769 C C . ALA A 1 110 ? -14.077 -6.771 21.725 1.00 66.50 110 ALA A C 1
ATOM 771 O O . ALA A 1 110 ? -14.858 -7.723 21.727 1.00 66.50 110 ALA A O 1
ATOM 772 N N . TYR A 1 111 ? -13.507 -6.323 20.609 1.00 65.94 111 TYR A N 1
ATOM 773 C CA . TYR A 1 111 ? -13.615 -7.069 19.361 1.00 65.94 111 TYR A CA 1
ATOM 774 C C . TYR A 1 111 ? -12.718 -8.306 19.462 1.00 65.94 111 TYR A C 1
ATOM 776 O O . TYR A 1 111 ? -11.495 -8.189 19.389 1.00 65.94 111 TYR A O 1
ATOM 784 N N . SER A 1 112 ? -13.319 -9.484 19.646 1.00 61.81 112 SER A N 1
ATOM 785 C CA . SER A 1 112 ? -12.604 -10.768 19.727 1.00 61.81 112 SER A CA 1
ATOM 786 C C . SER A 1 112 ? -11.770 -11.060 18.472 1.00 61.81 112 SER A C 1
ATOM 788 O O . SER A 1 112 ? -10.716 -11.678 18.576 1.00 61.81 112 SER A O 1
ATOM 790 N N . GLY A 1 113 ? -12.200 -10.545 17.316 1.00 66.69 113 GLY A N 1
ATOM 791 C CA . GLY A 1 113 ? -11.435 -10.467 16.070 1.00 66.69 113 GLY A CA 1
ATOM 792 C C . GLY A 1 113 ? -11.316 -9.017 15.615 1.00 66.69 113 GLY A C 1
ATOM 793 O O . GLY A 1 113 ? -11.966 -8.613 14.655 1.00 66.69 113 GLY A O 1
ATOM 794 N N . CYS A 1 114 ? -10.554 -8.192 16.340 1.00 68.19 114 CYS A N 1
ATOM 795 C CA . CYS A 1 114 ? -10.436 -6.768 16.018 1.00 68.19 114 CYS A CA 1
ATOM 796 C C . CYS A 1 114 ? -9.924 -6.535 14.590 1.00 68.19 114 CYS A C 1
ATOM 798 O O . CYS A 1 114 ? -10.517 -5.746 13.862 1.00 68.19 114 CYS A O 1
ATOM 800 N N . SER A 1 115 ? -8.913 -7.288 14.159 1.00 65.56 115 SER A N 1
ATOM 801 C CA . SER A 1 115 ? -8.393 -7.268 12.787 1.00 65.56 115 SER A CA 1
ATOM 802 C C . SER A 1 115 ? -9.464 -7.643 11.756 1.00 65.56 115 SER A C 1
ATOM 804 O O . SER A 1 115 ? -9.636 -6.946 10.762 1.00 65.56 115 SER A O 1
ATOM 806 N N . ASP A 1 116 ? -10.255 -8.683 12.028 1.00 61.34 116 ASP A N 1
ATOM 807 C CA . ASP A 1 116 ? -11.347 -9.105 11.142 1.00 61.34 116 ASP A CA 1
ATOM 808 C C . ASP A 1 116 ? -12.476 -8.066 11.107 1.00 61.34 116 ASP A C 1
ATOM 810 O O . ASP A 1 116 ? -13.090 -7.824 10.072 1.00 61.34 116 ASP A O 1
ATOM 814 N N . THR A 1 117 ? -12.723 -7.394 12.233 1.00 66.25 117 THR A N 1
ATOM 815 C CA . THR A 1 117 ? -13.711 -6.314 12.354 1.00 66.25 117 THR A CA 1
ATOM 816 C C . THR A 1 117 ? -13.262 -5.068 11.590 1.00 66.25 117 THR A C 1
ATOM 818 O O . THR A 1 117 ? -14.086 -4.426 10.936 1.00 66.25 117 THR A O 1
ATOM 821 N N . VAL A 1 118 ? -11.965 -4.746 11.636 1.00 66.81 118 VAL A N 1
ATOM 822 C CA . VAL A 1 118 ? -11.324 -3.696 10.832 1.00 66.81 118 VAL A CA 1
ATOM 823 C C . VAL A 1 118 ? -11.492 -3.994 9.345 1.00 66.81 118 VAL A C 1
ATOM 825 O O . VAL A 1 118 ? -11.976 -3.141 8.602 1.00 66.81 118 VAL A O 1
ATOM 828 N N . ALA A 1 119 ? -11.160 -5.220 8.936 1.00 58.09 119 ALA A N 1
ATOM 829 C CA . ALA A 1 119 ? -11.266 -5.683 7.558 1.00 58.09 119 ALA A CA 1
ATOM 830 C C . ALA A 1 119 ? -12.722 -5.697 7.055 1.00 58.09 119 ALA A C 1
ATOM 832 O O . ALA A 1 119 ? -13.000 -5.314 5.919 1.00 58.09 119 ALA A O 1
ATOM 833 N N . ALA A 1 120 ? -13.673 -6.076 7.916 1.00 57.91 120 ALA A N 1
ATOM 834 C CA . ALA A 1 120 ? -15.101 -6.108 7.608 1.00 57.91 120 ALA A CA 1
ATOM 835 C C . ALA A 1 120 ? -15.767 -4.719 7.591 1.00 57.91 120 ALA A C 1
ATOM 837 O O . ALA A 1 120 ? -16.869 -4.585 7.059 1.00 57.91 120 ALA A O 1
ATOM 838 N N . ASN A 1 121 ? -15.115 -3.673 8.123 1.00 51.69 121 ASN A N 1
ATOM 839 C CA . ASN A 1 121 ? -15.649 -2.306 8.154 1.00 51.69 121 ASN A CA 1
ATOM 840 C C . ASN A 1 121 ? -14.700 -1.263 7.517 1.00 51.69 121 ASN A C 1
ATOM 842 O O . ASN A 1 121 ? -14.331 -0.289 8.188 1.00 51.69 121 ASN A O 1
ATOM 846 N N . PRO A 1 122 ? -14.377 -1.380 6.206 1.00 47.31 122 PRO A N 1
ATOM 847 C CA . PRO A 1 122 ? -13.442 -0.493 5.495 1.00 47.31 122 PRO A CA 1
ATOM 848 C C . PRO A 1 122 ? -13.769 0.997 5.615 1.00 47.31 122 PRO A C 1
ATOM 850 O O . PRO A 1 122 ? -12.891 1.846 5.704 1.00 47.31 122 PRO A O 1
ATOM 853 N N . MET A 1 123 ? -15.064 1.316 5.613 1.00 41.03 123 MET A N 1
ATOM 854 C CA . MET A 1 123 ? -15.583 2.686 5.571 1.00 41.03 123 MET A CA 1
ATOM 855 C C . MET A 1 123 ? -16.047 3.179 6.954 1.00 41.03 123 MET A C 1
ATOM 857 O O . MET A 1 123 ? -16.442 4.332 7.101 1.00 41.03 123 MET A O 1
ATOM 861 N N . GLY A 1 124 ? -16.040 2.301 7.967 1.00 45.00 124 GLY A N 1
ATOM 862 C CA . GLY A 1 124 ? -16.860 2.438 9.178 1.00 45.00 124 GLY A CA 1
ATOM 863 C C . GLY A 1 124 ? -16.106 2.723 10.475 1.00 45.00 124 GLY A C 1
ATOM 864 O O . GLY A 1 124 ? -16.722 3.130 11.456 1.00 45.00 124 GLY A O 1
ATOM 865 N N . MET A 1 125 ? -14.779 2.590 10.511 1.00 51.00 125 MET A N 1
ATOM 866 C CA . MET A 1 125 ? -14.009 2.989 11.702 1.00 51.00 125 MET A CA 1
ATOM 867 C C . MET A 1 125 ? -13.566 4.454 11.679 1.00 51.00 125 MET A C 1
ATOM 869 O O . MET A 1 125 ? -13.123 4.984 12.699 1.00 51.00 125 MET A O 1
ATOM 873 N N . ALA A 1 126 ? -13.765 5.148 10.555 1.00 41.75 126 ALA A N 1
ATOM 874 C CA . ALA A 1 126 ? -13.550 6.588 10.455 1.00 41.75 126 ALA A CA 1
ATOM 875 C C . ALA A 1 126 ? -14.456 7.380 11.423 1.00 41.75 126 ALA A C 1
ATOM 877 O O . ALA A 1 126 ? -14.040 8.420 11.923 1.00 41.75 126 ALA A O 1
ATOM 878 N N . CYS A 1 127 ? -15.639 6.858 11.781 1.00 36.84 127 CYS A N 1
ATOM 879 C CA . CYS A 1 127 ? -16.531 7.478 12.770 1.00 36.84 127 CYS A CA 1
ATOM 880 C C . 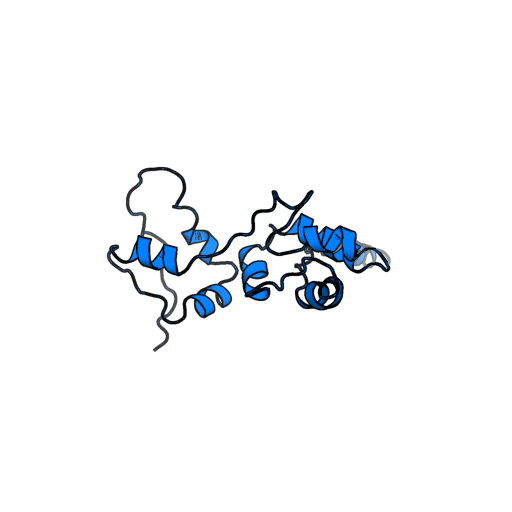CYS A 1 127 ? -16.098 7.278 14.234 1.00 36.84 127 CYS A C 1
ATOM 882 O O . CYS A 1 127 ? -16.698 7.884 15.116 1.00 36.84 127 CYS A O 1
ATOM 884 N N . ARG A 1 128 ? -15.057 6.479 14.517 1.00 43.41 128 ARG A N 1
ATOM 885 C CA . ARG A 1 128 ? -14.472 6.370 15.868 1.00 43.41 128 ARG A CA 1
ATOM 886 C C . ARG A 1 128 ? -13.193 7.175 16.060 1.00 43.41 128 ARG A C 1
ATOM 888 O O . ARG A 1 128 ? -12.854 7.481 17.195 1.00 43.41 128 ARG A O 1
ATOM 895 N N . ASN A 1 129 ? -12.521 7.560 14.975 1.00 39.19 129 ASN A N 1
ATOM 896 C CA . ASN A 1 129 ? -11.293 8.357 15.041 1.00 39.19 129 ASN A CA 1
ATOM 897 C C . ASN A 1 129 ? -11.529 9.877 15.081 1.00 39.19 129 ASN A C 1
ATOM 899 O O . ASN A 1 129 ? -10.580 10.624 15.287 1.00 39.19 129 ASN A O 1
ATOM 903 N N . GLN A 1 130 ? -12.773 10.347 14.934 1.00 38.66 130 GLN A N 1
ATOM 904 C CA . GLN A 1 130 ? -13.128 11.776 15.027 1.00 38.66 130 GLN A CA 1
ATOM 905 C C . GLN A 1 130 ? -13.151 12.310 16.479 1.00 38.66 130 GLN A C 1
ATOM 907 O O . GLN A 1 130 ? -13.621 13.418 16.706 1.00 38.66 130 GLN A O 1
ATOM 912 N N . GLY A 1 131 ? -12.690 11.532 17.470 1.00 40.69 131 GLY A N 1
ATOM 913 C CA . GLY A 1 131 ? -12.755 11.891 18.895 1.00 40.69 131 GLY A CA 1
ATOM 914 C C . GLY A 1 131 ? -11.420 11.922 19.645 1.00 40.69 131 GLY A C 1
ATOM 915 O O . GLY A 1 131 ? -11.439 12.093 20.858 1.00 40.69 131 GLY A O 1
ATOM 916 N N . PHE A 1 132 ? -10.275 11.736 18.978 1.00 43.59 132 PHE A N 1
ATOM 917 C CA . PHE A 1 132 ? -8.962 11.735 19.653 1.00 43.59 132 PHE A CA 1
ATOM 918 C C . PHE A 1 132 ? -8.143 13.018 19.450 1.00 43.59 132 PHE A C 1
ATOM 920 O O . PHE A 1 132 ? -7.014 13.106 19.925 1.00 43.59 132 PHE A O 1
ATOM 927 N N . GLY A 1 133 ? -8.710 14.020 18.778 1.00 38.34 133 GLY A N 1
ATOM 928 C CA . GLY A 1 133 ? -8.202 15.388 18.771 1.00 38.34 133 GLY A CA 1
ATOM 929 C C . GLY A 1 133 ? -9.232 16.295 19.430 1.00 38.34 133 GLY A C 1
ATOM 930 O O . GLY A 1 133 ? -10.412 16.174 19.126 1.00 38.34 133 GLY A O 1
ATOM 931 N N . GLU A 1 134 ? -8.768 17.201 20.285 1.00 34.03 134 GLU A N 1
ATOM 932 C CA . GLU A 1 134 ? -9.533 18.162 21.091 1.00 34.03 134 GLU A CA 1
ATOM 933 C C . GLU A 1 134 ? -9.995 17.638 22.466 1.00 34.03 134 GLU A C 1
ATOM 935 O O . GLU A 1 134 ? -10.833 16.753 22.628 1.00 34.03 134 GLU A O 1
ATOM 940 N N . ALA A 1 135 ? -9.391 18.225 23.496 1.00 36.19 135 ALA A N 1
ATOM 941 C CA . ALA A 1 135 ? -9.686 18.012 24.900 1.00 36.19 135 ALA A CA 1
ATOM 942 C C . ALA A 1 135 ? -11.155 18.336 25.239 1.00 36.19 135 ALA A C 1
ATOM 944 O O . ALA A 1 135 ? -11.649 19.395 24.872 1.00 36.19 135 ALA A O 1
ATOM 945 N N . ASN A 1 136 ? -11.783 17.472 26.047 1.00 40.31 136 ASN A N 1
ATOM 946 C CA . ASN A 1 136 ? -13.121 17.616 26.644 1.00 40.31 136 ASN A CA 1
ATOM 947 C C . ASN A 1 136 ? -14.294 17.758 25.660 1.00 40.31 136 ASN A C 1
ATOM 949 O O . ASN A 1 136 ? -14.533 18.841 25.146 1.00 40.31 136 ASN A O 1
ATOM 953 N N . ILE A 1 137 ? -15.143 16.729 25.561 1.00 34.41 137 ILE A N 1
ATOM 954 C CA . ILE A 1 137 ? -16.606 16.900 25.518 1.00 34.41 137 ILE A CA 1
ATOM 955 C C . ILE A 1 137 ? -17.287 15.567 25.836 1.00 34.41 137 ILE A C 1
ATOM 957 O O . ILE A 1 137 ? -16.900 14.500 25.366 1.00 34.41 137 ILE A O 1
ATOM 961 N N . GLU A 1 138 ? -18.294 15.664 26.693 1.00 29.84 138 GLU A N 1
ATOM 962 C CA . GLU A 1 138 ? -19.179 14.601 27.132 1.00 29.84 138 GLU A CA 1
ATOM 963 C C . GLU A 1 138 ? -19.677 13.694 25.997 1.00 29.84 138 GLU A C 1
ATOM 965 O O . GLU A 1 138 ? -20.060 14.150 24.918 1.00 29.84 138 GLU A O 1
ATOM 970 N N . LEU A 1 139 ? -19.739 12.399 26.319 1.00 40.47 139 LEU A N 1
ATOM 971 C CA . LEU A 1 139 ? -20.789 11.456 25.929 1.00 40.47 139 LEU A CA 1
ATOM 972 C C . LEU A 1 139 ? -21.819 12.009 24.929 1.00 40.47 139 LEU A C 1
ATOM 974 O O . LEU A 1 139 ? -22.875 12.518 25.301 1.00 40.47 139 LEU A O 1
ATOM 978 N N . ARG A 1 140 ? -21.579 11.777 23.640 1.00 34.78 140 ARG A N 1
ATOM 979 C CA . ARG A 1 140 ? -22.661 11.674 22.654 1.00 34.78 140 ARG A CA 1
ATOM 980 C C . ARG A 1 140 ? -22.693 10.279 22.049 1.00 34.78 140 ARG A C 1
ATOM 982 O O . ARG A 1 140 ? -22.579 10.089 20.847 1.00 34.78 140 ARG A O 1
ATOM 989 N N . PHE A 1 141 ? -22.928 9.299 22.922 1.00 36.00 141 PHE A N 1
ATOM 990 C CA . PHE A 1 141 ? -23.669 8.090 22.563 1.00 36.00 141 PHE A CA 1
ATOM 991 C C . PHE A 1 141 ? -25.153 8.460 22.473 1.00 36.00 141 PHE A C 1
ATOM 993 O O . PHE A 1 141 ? -25.943 8.187 23.370 1.00 36.00 141 PHE A O 1
ATOM 1000 N N . SER A 1 142 ? -25.540 9.159 21.414 1.00 40.47 142 SER A N 1
ATOM 1001 C CA . SER A 1 142 ? -26.948 9.289 21.066 1.00 40.47 142 SER A CA 1
ATOM 1002 C C . SER A 1 142 ? -27.057 9.426 19.563 1.00 40.47 142 SER A C 1
ATOM 1004 O O . SER A 1 142 ? -26.383 10.261 18.968 1.00 40.47 142 SER A O 1
ATOM 1006 N N . GLN A 1 143 ? -27.951 8.617 18.998 1.00 34.28 143 GLN A N 1
ATOM 1007 C CA . GLN A 1 143 ? -28.355 8.593 17.597 1.00 34.28 143 GLN A CA 1
ATOM 1008 C C . GLN A 1 143 ? -27.362 7.914 16.646 1.00 34.28 143 GLN A C 1
ATOM 1010 O O . GLN A 1 143 ? -26.690 8.589 15.893 1.00 34.28 143 GLN A O 1
ATOM 1015 N N . HIS A 1 144 ? -27.317 6.581 16.631 1.00 29.98 144 HIS A N 1
ATOM 1016 C CA . HIS A 1 144 ? -27.511 5.795 15.402 1.00 29.98 144 HIS A CA 1
ATOM 1017 C C . HIS A 1 144 ? -27.882 4.376 15.834 1.00 29.98 144 HIS A C 1
ATOM 1019 O O . HIS A 1 144 ? -27.049 3.586 16.272 1.00 29.98 144 HIS A O 1
ATOM 1025 N N . GLY A 1 145 ? -29.189 4.123 15.831 1.00 36.06 145 GLY A N 1
ATOM 1026 C CA . GLY A 1 145 ? -29.761 2.858 16.247 1.00 36.06 145 GLY A CA 1
ATOM 1027 C C . GLY A 1 145 ? -29.391 1.697 15.329 1.00 36.06 145 GLY A C 1
ATOM 1028 O O . GLY A 1 145 ? -29.122 1.872 14.146 1.00 36.06 145 GLY A O 1
ATOM 1029 N N . ASN A 1 146 ? -29.499 0.512 15.925 1.00 44.44 146 ASN A N 1
ATOM 1030 C CA . ASN A 1 146 ? -29.890 -0.736 15.282 1.00 44.44 146 ASN A CA 1
ATOM 1031 C C . ASN A 1 146 ? -28.994 -1.243 14.139 1.00 44.44 146 ASN A C 1
ATOM 1033 O O . ASN A 1 146 ? -29.313 -1.059 12.972 1.00 44.44 146 ASN A O 1
ATOM 1037 N N . HIS A 1 147 ? -27.963 -2.024 14.473 1.00 29.80 147 HIS A N 1
ATOM 1038 C CA . HIS A 1 147 ? -27.427 -3.049 13.567 1.00 29.80 147 HIS A CA 1
ATOM 1039 C C . HIS A 1 147 ? -27.121 -4.345 14.341 1.00 29.80 147 HIS A C 1
ATOM 1041 O O . HIS A 1 147 ? -26.903 -4.294 15.552 1.00 29.80 147 HIS A O 1
ATOM 1047 N N . PRO A 1 148 ? -27.246 -5.510 13.679 1.00 33.09 148 PRO A N 1
ATOM 1048 C CA . PRO A 1 148 ? -27.820 -6.708 14.274 1.00 33.09 148 PRO A CA 1
ATOM 1049 C C . PRO A 1 148 ? -26.831 -7.484 15.139 1.00 33.09 148 PRO A C 1
ATOM 1051 O O . PRO A 1 148 ? -25.656 -7.633 14.812 1.00 33.09 148 PRO A O 1
ATOM 1054 N N . VAL A 1 149 ? -27.368 -8.036 16.223 1.00 30.77 149 VAL A N 1
ATOM 1055 C CA . VAL A 1 149 ? -26.727 -9.080 17.017 1.00 30.77 149 VAL A CA 1
ATOM 1056 C C . VAL A 1 149 ? -26.765 -10.357 16.177 1.00 30.77 149 VAL A C 1
ATOM 1058 O O . VAL A 1 149 ? -27.837 -10.926 15.974 1.00 30.77 149 VAL A O 1
ATOM 1061 N N . PHE A 1 150 ? -25.622 -10.787 15.643 1.00 27.20 150 PHE A N 1
ATOM 1062 C CA . PHE A 1 150 ? -25.504 -12.145 15.118 1.00 27.20 150 PHE A CA 1
ATOM 1063 C C . PHE A 1 150 ? -25.402 -13.095 16.315 1.00 27.20 150 PHE A C 1
ATOM 1065 O O . PHE A 1 150 ? -24.526 -12.930 17.165 1.00 27.20 150 PHE A O 1
ATOM 1072 N N . SER A 1 151 ? -26.394 -13.986 16.410 1.00 39.66 151 SER A N 1
ATOM 1073 C CA . SER A 1 151 ? -26.499 -15.056 17.413 1.00 39.66 151 SER A CA 1
ATOM 1074 C C . SER A 1 151 ? -25.460 -16.146 17.197 1.00 39.66 151 SER A C 1
ATOM 1076 O O . SER A 1 151 ? -25.081 -16.358 16.023 1.00 39.66 151 SER A O 1
#

Foldseek 3Di:
DPPPPVVVVVVVVPPPPPLDQADLVLLCVLAVPEPPDDRDPCRLLQSLQQPVLQNQLSVLSVQSSPPPSVHPRSQCNHQCHDDPNNVSHTDDDDLVCCCVVCVPPPPDDRDPPVVVVSSVCSPNCVVVVVPPPDPDDDDPPDDDDDDDDDD

Solvent-accessible surface area (backbone atoms only — not comparable to full-atom values): 9652 Å² total; per-residue (Å²): 142,70,80,73,66,60,61,63,57,57,63,61,72,73,67,71,81,66,77,76,76,70,54,62,68,57,49,50,73,50,25,68,86,34,91,86,60,58,82,58,92,54,46,70,48,44,47,36,55,27,71,95,53,47,66,57,27,35,51,29,41,59,51,14,66,39,92,92,31,25,74,78,23,33,49,27,41,28,82,83,27,42,73,94,26,46,82,56,69,76,53,72,89,54,62,63,60,48,48,71,69,40,67,83,44,91,87,60,73,83,61,92,52,42,69,59,51,49,55,75,32,42,82,60,58,64,79,66,63,76,65,81,68,77,86,86,80,80,90,73,92,68,89,83,79,89,82,84,84,81,128

Radius of gyration: 20.79 Å; Cα contacts (8 Å, |Δi|>4): 128; chains: 1; bounding box: 49×33×67 Å

Organism: Polarella glacialis (NCBI:txid89957)

Secondary structure (DSSP, 8-state):
--SSSHHHHHHHHSS----PPP-HHHHHHHHTTSTT----TTHHHHHHHTTTS-HHHHHHHHHHTSTT-HHHHHHHHSSS--GGGTT-PPP---HHHHHHHHTTSTT----TTHHHHHHH-TTTSTTTGGGSSSS-------S--------

Mean predicted aligned error: 15.12 Å

Sequence (151 aa):
MAQQVLATLILALCLSWASAAFNCSLYASTCSGTTGYTAYSSCSDTVAANLGGMACRIYHLGVAAMAGNATEHCPHAAQDATGPCATEVLKSFDCSLYASTCSGTTGYTAYSGCSDTVAANPMGMACRNQGFGEANIELRFSQHGNHPVFS